Protein AF-A0A0N4VNK3-F1 (afdb_monomer_lite)

Secondary structure (DSSP, 8-state):
-PEEPTTS-EEPPPEE-SSEEEEEEE--HHHHHHS-TTSPPPHHHHHHTT----TTEEEEE---SS-SS-------STTSHHHHTTGGGTTTTTEEEEEEE-----

Structure (mmCIF, N/CA/C/O backbone):
data_AF-A0A0N4VNK3-F1
#
_entry.id   AF-A0A0N4VNK3-F1
#
loop_
_atom_site.group_PDB
_atom_site.id
_atom_site.type_symbol
_atom_site.label_atom_id
_atom_site.label_alt_id
_atom_site.label_comp_id
_atom_site.label_asym_id
_atom_site.label_entity_id
_atom_site.label_seq_id
_atom_site.pdbx_PDB_ins_code
_atom_site.Cartn_x
_atom_site.Cartn_y
_atom_site.Cartn_z
_atom_site.occupancy
_atom_site.B_iso_or_equiv
_atom_site.auth_seq_id
_atom_site.auth_comp_id
_atom_site.auth_asym_id
_atom_site.auth_atom_id
_atom_site.pdbx_PDB_model_num
ATOM 1 N N . MET A 1 1 ? 14.717 8.026 -1.150 1.00 56.50 1 MET A N 1
ATOM 2 C CA . MET A 1 1 ? 13.743 8.903 -0.475 1.00 56.50 1 MET A CA 1
ATOM 3 C C . MET A 1 1 ? 12.354 8.307 -0.665 1.00 56.50 1 MET A C 1
ATOM 5 O O . MET A 1 1 ? 11.967 8.087 -1.808 1.00 56.50 1 MET A O 1
ATOM 9 N N . SER A 1 2 ? 11.618 8.033 0.415 1.00 70.75 2 SER A N 1
ATOM 10 C CA . SER A 1 2 ? 10.209 7.616 0.330 1.00 70.75 2 SER A CA 1
ATOM 11 C C . SER A 1 2 ? 9.363 8.711 -0.323 1.00 70.75 2 SER A C 1
ATOM 13 O O . SER A 1 2 ? 9.571 9.894 -0.051 1.00 70.75 2 SER A O 1
ATOM 15 N N . ALA A 1 3 ? 8.414 8.330 -1.177 1.00 78.81 3 ALA A N 1
ATOM 16 C CA . ALA A 1 3 ? 7.518 9.282 -1.827 1.00 78.81 3 ALA A CA 1
ATOM 17 C C . ALA A 1 3 ? 6.286 9.522 -0.946 1.00 78.81 3 ALA A C 1
ATOM 19 O O . ALA A 1 3 ? 5.689 8.569 -0.448 1.00 78.81 3 ALA A O 1
ATOM 20 N N . VAL A 1 4 ? 5.899 10.783 -0.761 1.00 82.38 4 VAL A N 1
ATOM 21 C CA . VAL A 1 4 ? 4.664 11.151 -0.055 1.00 82.38 4 VAL A CA 1
ATOM 22 C C . VAL A 1 4 ? 3.593 11.446 -1.099 1.00 82.38 4 VAL A C 1
ATOM 24 O O . VAL A 1 4 ? 3.793 12.301 -1.961 1.00 82.38 4 VAL A O 1
ATOM 27 N N . GLY A 1 5 ? 2.482 10.713 -1.052 1.00 79.50 5 GLY A N 1
ATOM 28 C CA . GLY A 1 5 ? 1.331 10.947 -1.921 1.00 79.50 5 GLY A CA 1
ATOM 29 C C . GLY A 1 5 ? 0.457 12.106 -1.434 1.00 79.50 5 GLY A C 1
ATOM 30 O O . GLY A 1 5 ? 0.515 12.512 -0.272 1.00 79.50 5 GLY A O 1
ATOM 31 N N . THR A 1 6 ? -0.395 12.633 -2.315 1.00 83.56 6 THR A N 1
ATOM 32 C CA . THR A 1 6 ? -1.346 13.728 -2.009 1.00 83.56 6 THR A CA 1
ATOM 33 C C . THR A 1 6 ? -2.434 13.323 -1.003 1.00 83.56 6 THR A C 1
ATOM 35 O O . THR A 1 6 ? -3.039 14.164 -0.350 1.00 83.56 6 THR A O 1
ATOM 38 N N . ASN A 1 7 ? -2.630 12.018 -0.853 1.00 84.00 7 ASN A N 1
ATOM 39 C CA . ASN A 1 7 ? -3.504 11.285 0.065 1.00 84.00 7 ASN A CA 1
ATOM 40 C C . ASN A 1 7 ? -2.921 11.142 1.489 1.00 84.00 7 ASN A C 1
ATOM 42 O O . ASN A 1 7 ? -3.526 10.493 2.339 1.00 84.00 7 ASN A O 1
ATOM 46 N N . GLY A 1 8 ? -1.745 11.721 1.767 1.00 86.50 8 GLY A N 1
ATOM 47 C CA . GLY A 1 8 ? -1.074 11.602 3.067 1.00 86.50 8 GLY A CA 1
ATOM 48 C C . GLY A 1 8 ? -0.453 10.224 3.315 1.00 86.50 8 GLY A C 1
ATOM 49 O O . GLY A 1 8 ? -0.016 9.934 4.428 1.00 86.50 8 GLY A O 1
ATOM 50 N N . PHE A 1 9 ? -0.410 9.372 2.288 1.00 90.25 9 PHE A N 1
ATOM 51 C CA . PHE A 1 9 ? 0.232 8.063 2.342 1.00 90.25 9 PHE A CA 1
ATOM 52 C C . PHE A 1 9 ? 1.718 8.171 2.016 1.00 90.25 9 PHE A C 1
ATOM 54 O O . PHE A 1 9 ? 2.138 9.026 1.232 1.00 90.25 9 PHE A O 1
ATOM 61 N N . ILE A 1 10 ? 2.518 7.274 2.590 1.00 89.19 10 ILE A N 1
ATOM 62 C CA . ILE A 1 10 ? 3.965 7.225 2.358 1.00 89.19 10 ILE A CA 1
ATOM 63 C C . ILE A 1 10 ? 4.311 5.917 1.656 1.00 89.19 10 ILE A C 1
ATOM 65 O O . ILE A 1 10 ? 4.037 4.833 2.164 1.00 89.19 10 ILE A O 1
ATOM 69 N N . TYR A 1 11 ? 4.950 6.017 0.499 1.00 87.88 11 TYR A N 1
ATOM 70 C CA . TYR A 1 11 ? 5.364 4.884 -0.317 1.00 87.88 11 TYR A CA 1
ATOM 71 C C . TYR A 1 11 ? 6.847 4.614 -0.090 1.00 87.88 11 TYR A C 1
ATOM 73 O O . TYR A 1 11 ? 7.686 5.500 -0.289 1.00 87.88 11 TYR A O 1
ATOM 81 N N . SER A 1 12 ? 7.177 3.387 0.308 1.00 86.31 12 SER A N 1
ATOM 82 C CA . SER A 1 12 ? 8.569 2.971 0.441 1.00 86.31 12 SER A CA 1
ATOM 83 C C . SER A 1 12 ? 9.276 2.924 -0.911 1.00 86.31 12 SER A C 1
ATOM 85 O O . SER A 1 12 ? 8.658 2.829 -1.980 1.00 86.31 12 SER A O 1
ATOM 87 N N . GLU A 1 13 ? 10.603 2.907 -0.858 1.00 85.94 13 GLU A N 1
ATOM 88 C CA . GLU A 1 13 ? 11.399 2.467 -2.000 1.00 85.94 13 GLU A CA 1
ATOM 89 C C . GLU A 1 13 ? 11.007 1.039 -2.398 1.00 85.94 13 GLU A C 1
ATOM 91 O O . GLU A 1 13 ? 10.524 0.255 -1.569 1.00 85.94 13 GLU A O 1
ATOM 96 N N . LYS A 1 14 ? 11.153 0.736 -3.691 1.00 82.81 14 LYS A N 1
ATOM 97 C CA . LYS A 1 14 ? 10.944 -0.620 -4.191 1.00 82.81 14 LYS A CA 1
ATOM 98 C C . LYS A 1 14 ? 12.172 -1.465 -3.880 1.00 82.81 14 LYS A C 1
ATOM 100 O O . LYS A 1 14 ? 13.291 -0.969 -3.971 1.00 82.81 14 LYS A O 1
ATOM 105 N N . TYR A 1 15 ? 11.957 -2.735 -3.591 1.00 82.81 15 TYR A N 1
ATOM 106 C CA . TYR A 1 15 ? 13.010 -3.738 -3.464 1.00 82.81 15 TYR A CA 1
ATOM 107 C C . TYR A 1 15 ? 12.589 -4.989 -4.228 1.00 82.81 15 TYR A C 1
ATOM 109 O O . TYR A 1 15 ? 11.399 -5.268 -4.313 1.00 82.81 15 TYR A O 1
ATOM 117 N N . CYS A 1 16 ? 13.527 -5.718 -4.820 1.00 79.50 16 CYS A N 1
ATOM 118 C CA . CYS A 1 16 ? 13.229 -6.896 -5.632 1.00 79.50 16 CYS A CA 1
ATOM 119 C C . CYS A 1 16 ? 13.953 -8.140 -5.116 1.00 79.50 16 CYS A C 1
ATOM 121 O O . CYS A 1 16 ? 15.017 -8.046 -4.500 1.00 79.50 16 CYS A O 1
ATOM 123 N N . ASP A 1 17 ? 13.351 -9.297 -5.370 1.00 80.31 17 ASP A N 1
ATOM 124 C CA . ASP A 1 17 ? 14.040 -10.584 -5.401 1.00 80.31 17 ASP A CA 1
ATOM 125 C C . ASP A 1 17 ? 14.081 -11.116 -6.847 1.00 80.31 17 ASP A C 1
ATOM 127 O O . ASP A 1 17 ? 13.841 -10.368 -7.796 1.00 80.31 17 ASP A O 1
ATOM 131 N N . ASP A 1 18 ? 14.397 -12.401 -7.022 1.00 78.88 18 ASP A N 1
ATOM 132 C CA . ASP A 1 18 ? 14.499 -13.038 -8.341 1.00 78.88 18 ASP A CA 1
ATOM 133 C C . ASP A 1 18 ? 13.153 -13.140 -9.096 1.00 78.88 18 ASP A C 1
ATOM 135 O O . ASP A 1 18 ? 13.143 -13.464 -10.281 1.00 78.88 18 ASP A O 1
ATOM 139 N N . GLN A 1 19 ? 12.012 -12.940 -8.427 1.00 79.81 19 GLN A N 1
ATOM 140 C CA . GLN A 1 19 ? 10.670 -13.199 -8.969 1.00 79.81 19 GLN A CA 1
ATOM 141 C C . GLN A 1 19 ? 9.715 -11.999 -8.866 1.00 79.81 19 GLN A C 1
ATOM 143 O O . GLN A 1 19 ? 8.827 -11.839 -9.708 1.00 79.81 19 GLN A O 1
ATOM 148 N N . TYR A 1 20 ? 9.863 -11.155 -7.848 1.00 82.69 20 TYR A N 1
ATOM 149 C CA . TYR A 1 20 ? 8.923 -10.087 -7.528 1.00 82.69 20 TYR A CA 1
ATOM 150 C C . TYR A 1 20 ? 9.634 -8.781 -7.172 1.00 82.69 20 TYR A C 1
ATOM 152 O O . TYR A 1 20 ? 10.689 -8.755 -6.538 1.00 82.69 20 TYR A O 1
ATOM 160 N N . GLU A 1 21 ? 8.987 -7.670 -7.513 1.00 84.88 21 GLU A N 1
ATOM 161 C CA . GLU A 1 21 ? 9.218 -6.375 -6.879 1.00 84.88 21 GLU A CA 1
ATOM 162 C C . GLU A 1 21 ? 8.275 -6.216 -5.685 1.00 84.88 21 GLU A C 1
ATOM 164 O O . GLU A 1 21 ? 7.124 -6.635 -5.724 1.00 84.88 21 GLU A O 1
ATOM 169 N N . TYR A 1 22 ? 8.725 -5.544 -4.637 1.00 84.50 22 TYR A N 1
ATOM 170 C CA . TYR A 1 22 ? 7.984 -5.306 -3.410 1.00 84.50 22 TYR A CA 1
ATOM 171 C C . TYR A 1 22 ? 8.038 -3.832 -3.030 1.00 84.50 22 TYR A C 1
ATOM 173 O O . TYR A 1 22 ? 9.003 -3.117 -3.309 1.00 84.50 22 TYR A O 1
ATOM 181 N N . ARG A 1 23 ? 6.986 -3.382 -2.353 1.00 86.31 23 ARG A N 1
ATOM 182 C CA . ARG A 1 23 ? 6.867 -2.055 -1.754 1.00 86.31 23 ARG A CA 1
ATOM 183 C C . ARG A 1 23 ? 5.878 -2.135 -0.604 1.00 86.31 23 ARG A C 1
ATOM 185 O O . ARG A 1 23 ? 4.928 -2.915 -0.639 1.00 86.31 23 ARG A O 1
ATOM 192 N N . HIS A 1 24 ? 6.059 -1.288 0.397 1.00 84.81 24 HIS A N 1
ATOM 193 C CA . HIS A 1 24 ? 5.048 -1.082 1.419 1.00 84.81 24 HIS A CA 1
ATOM 194 C C . HIS A 1 24 ? 4.524 0.360 1.398 1.00 84.81 24 HIS A C 1
ATOM 196 O O . HIS A 1 24 ? 5.260 1.308 1.115 1.00 84.81 24 HIS A O 1
ATOM 202 N N . VAL A 1 25 ? 3.233 0.519 1.684 1.00 87.94 25 VA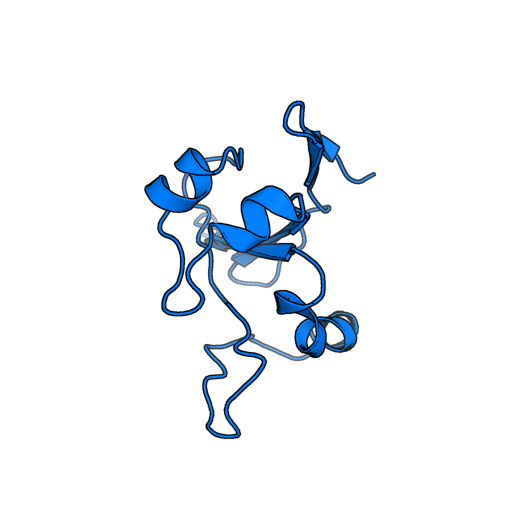L A N 1
ATOM 203 C CA . VAL A 1 25 ? 2.527 1.805 1.729 1.00 87.94 25 VAL A CA 1
ATOM 204 C C . VAL A 1 25 ? 2.072 2.054 3.157 1.00 87.94 25 VAL A C 1
ATOM 206 O O . VAL A 1 25 ? 1.345 1.244 3.723 1.00 87.94 25 VAL A O 1
ATOM 209 N N . HIS A 1 26 ? 2.502 3.158 3.757 1.00 87.81 26 HIS A N 1
ATOM 210 C CA . HIS A 1 26 ? 2.023 3.586 5.067 1.00 87.81 26 HIS A CA 1
ATOM 211 C C . HIS A 1 26 ? 0.738 4.362 4.828 1.00 87.81 26 HIS A C 1
ATOM 213 O O . HIS A 1 26 ? 0.755 5.424 4.205 1.00 87.81 26 HIS A O 1
ATOM 219 N N . ILE A 1 27 ? -0.367 3.799 5.293 1.00 87.62 27 ILE A N 1
ATOM 220 C CA . ILE A 1 27 ? -1.689 4.409 5.238 1.00 87.62 27 ILE A CA 1
ATOM 221 C C . ILE A 1 27 ? -1.965 5.182 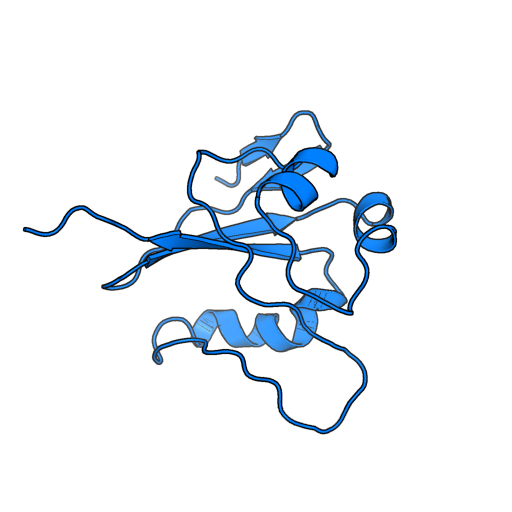6.526 1.00 87.62 27 ILE A C 1
ATOM 223 O O . ILE A 1 27 ? -1.330 4.975 7.564 1.00 87.62 27 ILE A O 1
ATOM 227 N N . THR A 1 28 ? -2.937 6.085 6.479 1.00 88.06 28 THR A N 1
ATOM 228 C CA . THR A 1 28 ? -3.366 6.803 7.679 1.00 88.06 28 THR A CA 1
ATOM 229 C C . THR A 1 28 ? -4.108 5.861 8.643 1.00 88.06 28 THR A C 1
ATOM 231 O O . THR A 1 28 ? -4.718 4.875 8.212 1.00 88.06 28 THR A O 1
ATOM 234 N N . PRO A 1 29 ? -4.118 6.156 9.959 1.00 84.06 29 PRO A N 1
ATOM 235 C CA . PRO A 1 29 ? -4.869 5.364 10.938 1.00 84.06 29 PRO A CA 1
ATOM 236 C C . PRO A 1 29 ? -6.373 5.288 10.643 1.00 84.06 29 PRO A C 1
ATOM 238 O O . PRO A 1 29 ? -7.038 4.334 11.038 1.00 84.06 29 PRO A O 1
ATOM 241 N N . GLU A 1 30 ? -6.922 6.305 9.981 1.00 86.62 30 GLU A N 1
ATOM 242 C CA . GLU A 1 30 ? -8.331 6.375 9.592 1.00 86.62 30 GLU A CA 1
ATOM 243 C C . GLU A 1 30 ? -8.656 5.337 8.520 1.00 86.62 30 GLU A C 1
ATOM 245 O O . GLU A 1 30 ? -9.590 4.556 8.682 1.00 86.62 30 GLU A O 1
ATOM 250 N N . VAL A 1 31 ? -7.822 5.258 7.481 1.00 85.75 31 VAL A N 1
ATOM 251 C CA . VAL A 1 31 ? -7.969 4.281 6.396 1.00 85.75 31 VAL A CA 1
ATOM 252 C C . VAL A 1 31 ? -7.696 2.868 6.901 1.00 85.75 31 VAL A C 1
ATOM 254 O O . VAL A 1 31 ? -8.419 1.940 6.548 1.00 85.75 31 VAL A O 1
ATOM 257 N N . ALA A 1 32 ? -6.731 2.694 7.807 1.00 83.50 32 ALA A N 1
ATOM 258 C CA . ALA A 1 32 ? -6.432 1.393 8.405 1.00 83.50 32 ALA A CA 1
ATOM 259 C C . ALA A 1 32 ? -7.627 0.773 9.156 1.00 83.50 32 ALA A C 1
ATOM 261 O O . ALA A 1 32 ? -7.745 -0.450 9.205 1.00 83.50 32 ALA A O 1
ATOM 262 N N . LYS A 1 33 ? -8.534 1.590 9.711 1.00 82.25 33 LYS A N 1
ATOM 263 C CA . LYS A 1 33 ? -9.769 1.112 10.364 1.00 82.25 33 LYS A CA 1
ATOM 264 C C . LYS A 1 33 ? -10.819 0.603 9.375 1.00 82.25 33 LYS A C 1
ATOM 266 O O . LYS A 1 33 ? -11.671 -0.183 9.776 1.00 82.25 33 LYS A O 1
ATOM 271 N N . LEU A 1 34 ? -10.773 1.051 8.119 1.00 82.81 34 LEU A N 1
ATOM 272 C CA . LEU A 1 34 ? -11.712 0.635 7.070 1.00 82.81 34 LEU A CA 1
ATOM 273 C C . LEU A 1 34 ? -11.364 -0.741 6.491 1.00 82.81 34 LEU A C 1
ATOM 275 O O . LEU A 1 34 ? -12.217 -1.401 5.907 1.00 82.81 34 LEU A O 1
ATOM 279 N N . ILE A 1 35 ? -10.116 -1.180 6.654 1.00 81.06 35 ILE A N 1
ATOM 280 C CA . ILE A 1 35 ? -9.632 -2.447 6.112 1.00 81.06 35 ILE A CA 1
ATOM 281 C C . ILE A 1 35 ? -10.093 -3.590 7.016 1.00 81.06 35 ILE A C 1
ATOM 283 O O . ILE A 1 35 ? -9.626 -3.745 8.149 1.00 81.06 35 ILE A O 1
ATOM 287 N N . SER A 1 36 ? -10.993 -4.430 6.508 1.00 68.69 36 SER A N 1
ATOM 288 C CA . SER A 1 36 ? -11.387 -5.663 7.186 1.00 68.69 36 SER A CA 1
ATOM 289 C C . SER A 1 36 ? -10.212 -6.641 7.230 1.00 68.69 36 SER A C 1
ATOM 291 O O . SER A 1 36 ? -9.698 -7.054 6.197 1.00 68.69 36 SER A O 1
ATOM 293 N N . ARG A 1 37 ? -9.815 -7.087 8.427 1.00 68.19 37 ARG A N 1
ATOM 294 C CA . ARG A 1 37 ? -8.697 -8.036 8.642 1.00 68.19 37 ARG A CA 1
ATOM 295 C C . ARG A 1 37 ? -9.018 -9.490 8.251 1.00 68.19 37 ARG A C 1
ATOM 297 O O . ARG A 1 37 ? -8.434 -10.415 8.807 1.00 68.19 37 ARG A O 1
ATOM 304 N N . GLN A 1 38 ? -10.004 -9.697 7.382 1.00 67.00 38 GLN A N 1
ATOM 305 C CA . GLN A 1 38 ? -10.543 -11.018 7.049 1.00 67.00 38 GLN A CA 1
ATOM 306 C C . GLN A 1 38 ? -10.052 -11.540 5.694 1.00 67.00 38 GLN A C 1
ATOM 308 O O . GLN A 1 38 ? -10.167 -12.737 5.443 1.00 67.00 38 GLN A O 1
ATOM 313 N N . HIS A 1 39 ? -9.487 -10.679 4.841 1.00 76.31 39 HIS A N 1
ATOM 314 C CA . HIS A 1 39 ? -8.997 -11.062 3.517 1.00 76.31 39 HIS A CA 1
ATOM 315 C C . HIS A 1 39 ? -7.932 -10.097 2.980 1.00 76.31 39 HIS A C 1
ATOM 317 O O . HIS A 1 39 ? -7.731 -8.999 3.501 1.00 76.31 39 HIS A O 1
ATOM 323 N N . LEU A 1 40 ? -7.236 -10.525 1.923 1.00 82.50 40 LEU A N 1
ATOM 324 C CA . LEU A 1 40 ? -6.333 -9.674 1.150 1.00 82.50 40 LEU A CA 1
ATOM 325 C C . LEU A 1 40 ? -7.135 -8.758 0.225 1.00 82.50 40 LEU A C 1
ATOM 327 O O . LEU A 1 40 ? -8.018 -9.226 -0.487 1.00 82.50 40 LEU A O 1
ATOM 331 N N . LEU A 1 41 ? -6.779 -7.475 0.196 1.00 85.38 41 LEU A N 1
ATOM 332 C CA . LEU A 1 41 ? -7.388 -6.505 -0.707 1.00 85.38 41 LEU A CA 1
ATOM 333 C C . LEU A 1 41 ? -6.994 -6.767 -2.167 1.00 85.38 41 LEU A C 1
ATOM 335 O O . LEU A 1 41 ? -5.814 -6.800 -2.517 1.00 85.38 41 LEU A O 1
ATOM 339 N N . SER A 1 42 ? -7.992 -6.880 -3.029 1.00 88.19 42 SER A N 1
ATOM 340 C CA . SER A 1 42 ? -7.837 -6.854 -4.483 1.00 88.19 42 SER A CA 1
ATOM 341 C C . SER A 1 42 ? -7.371 -5.482 -4.993 1.00 88.19 42 SER A C 1
ATOM 343 O O . SER A 1 42 ? -7.441 -4.477 -4.280 1.00 88.19 42 SER A O 1
ATOM 345 N N . GLU A 1 43 ? -6.921 -5.425 -6.255 1.00 88.56 43 GLU A N 1
ATOM 346 C CA . GLU A 1 43 ? -6.494 -4.169 -6.895 1.00 88.56 43 GLU A CA 1
ATOM 347 C C . GLU A 1 43 ? -7.563 -3.078 -6.841 1.00 88.56 43 GLU A C 1
ATOM 349 O O . GLU A 1 43 ? -7.257 -1.920 -6.558 1.00 88.56 43 GLU A O 1
ATOM 354 N N . SER A 1 44 ? -8.827 -3.435 -7.053 1.00 89.31 44 SER A N 1
ATOM 355 C CA . SER A 1 44 ? -9.919 -2.480 -6.919 1.00 89.31 44 SER A CA 1
ATOM 356 C C . SER A 1 44 ? -10.054 -1.997 -5.476 1.00 89.31 44 SER A C 1
ATOM 358 O O . SER A 1 44 ? -10.144 -0.794 -5.257 1.00 89.31 44 SER A O 1
ATOM 360 N N . GLU A 1 45 ? -10.045 -2.884 -4.483 1.00 89.12 45 GLU A N 1
ATOM 361 C CA . GLU A 1 45 ? -10.250 -2.513 -3.078 1.00 89.12 45 GLU A CA 1
ATOM 362 C C . GLU A 1 45 ? -9.176 -1.553 -2.558 1.00 89.12 45 GLU A C 1
ATOM 364 O O . GLU A 1 45 ? -9.524 -0.513 -1.999 1.00 89.12 45 GLU A O 1
ATOM 369 N N . TRP A 1 46 ? -7.883 -1.824 -2.781 1.00 89.44 46 TRP A N 1
ATOM 370 C CA . TRP A 1 46 ? -6.845 -0.903 -2.303 1.00 89.44 46 TRP A CA 1
ATOM 371 C C . TRP A 1 46 ? -6.829 0.424 -3.073 1.00 89.44 46 TRP A C 1
ATOM 373 O O . TRP A 1 46 ? -6.541 1.463 -2.475 1.00 89.44 46 TRP A O 1
ATOM 383 N N . ARG A 1 47 ? -7.223 0.440 -4.356 1.00 90.81 47 ARG A N 1
ATOM 384 C CA . ARG A 1 47 ? -7.420 1.692 -5.110 1.00 90.81 47 ARG A CA 1
ATOM 385 C C . ARG A 1 47 ? -8.571 2.527 -4.546 1.00 90.81 47 ARG A C 1
ATOM 387 O O . ARG A 1 47 ? -8.431 3.741 -4.450 1.00 90.81 47 ARG A O 1
ATOM 394 N N . HIS A 1 48 ? -9.676 1.904 -4.126 1.00 90.62 48 HIS A N 1
ATOM 395 C CA . HIS A 1 48 ? -10.803 2.618 -3.503 1.00 90.62 48 HIS A CA 1
ATOM 396 C C . HIS A 1 48 ? -10.437 3.251 -2.153 1.00 90.62 48 HIS A C 1
ATOM 398 O O . HIS A 1 48 ? -11.026 4.260 -1.778 1.00 90.62 48 HIS A O 1
ATOM 404 N N . LEU A 1 49 ? -9.440 2.709 -1.446 1.00 88.81 49 LEU A N 1
ATOM 405 C CA . LEU A 1 49 ? -8.881 3.316 -0.230 1.00 88.81 49 LEU A CA 1
ATOM 406 C C . LEU A 1 49 ? -7.961 4.513 -0.519 1.00 88.81 49 LEU A C 1
ATOM 408 O O . LEU A 1 49 ? -7.456 5.138 0.411 1.00 88.81 49 LEU A O 1
ATOM 412 N N . GLY A 1 50 ? -7.726 4.822 -1.796 1.00 89.50 50 GLY A N 1
ATOM 413 C CA . GLY A 1 50 ? -6.870 5.913 -2.238 1.00 89.50 50 GLY A CA 1
ATOM 414 C C . GLY A 1 50 ? -5.403 5.528 -2.389 1.00 89.50 50 GLY A C 1
ATOM 415 O O . GLY A 1 50 ? -4.584 6.420 -2.562 1.00 89.50 50 GLY A O 1
ATOM 416 N N . VAL A 1 51 ? -5.036 4.243 -2.318 1.00 90.19 51 VAL A N 1
ATOM 417 C CA . VAL A 1 51 ? -3.657 3.820 -2.604 1.00 90.19 51 VAL A CA 1
ATOM 418 C C . VAL A 1 51 ? -3.413 3.903 -4.108 1.00 90.19 51 VAL A C 1
ATOM 420 O O . VAL A 1 51 ? -4.168 3.354 -4.911 1.00 90.19 51 VAL A O 1
ATOM 423 N N . GLU A 1 52 ? -2.326 4.562 -4.495 1.00 91.12 52 GLU A N 1
ATOM 424 C CA . GLU A 1 52 ? -1.976 4.804 -5.890 1.00 91.12 52 GLU A CA 1
ATOM 425 C C . GLU A 1 52 ? -0.693 4.061 -6.250 1.00 91.12 52 GLU A C 1
ATOM 427 O O . GLU A 1 52 ? 0.403 4.384 -5.795 1.00 91.12 52 GLU A O 1
ATOM 432 N N . GLN A 1 53 ? -0.830 3.039 -7.090 1.00 87.62 53 GLN A N 1
ATOM 433 C CA . GLN A 1 53 ? 0.289 2.289 -7.653 1.00 87.62 53 GLN A CA 1
ATOM 434 C C . GLN A 1 53 ? 0.030 1.993 -9.133 1.00 87.62 53 GLN A C 1
ATOM 436 O O . GLN A 1 53 ? -1.101 2.119 -9.631 1.00 87.62 53 GLN A O 1
ATOM 441 N N . SER A 1 54 ? 1.084 1.591 -9.849 1.00 89.62 54 SER A N 1
ATOM 442 C CA . SER A 1 54 ? 0.941 1.076 -11.213 1.00 89.62 54 SER A CA 1
ATOM 443 C C . SER A 1 54 ? 0.037 -0.167 -11.229 1.00 89.62 54 SER A C 1
ATOM 445 O O . SER A 1 54 ? -0.319 -0.713 -10.185 1.00 89.62 54 SER A O 1
ATOM 447 N N . ARG A 1 55 ? -0.402 -0.598 -12.412 1.00 88.38 55 ARG A N 1
ATOM 448 C CA . ARG A 1 55 ? -1.195 -1.833 -12.540 1.00 88.38 55 ARG A CA 1
ATOM 449 C C . ARG A 1 55 ? -0.356 -3.057 -12.163 1.00 88.38 55 ARG A C 1
ATOM 451 O O . ARG A 1 55 ? 0.862 -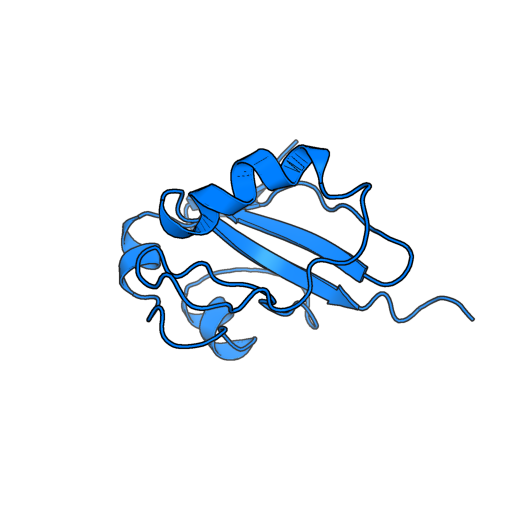2.998 -12.307 1.00 88.38 55 ARG A O 1
ATOM 458 N N . GLY A 1 56 ? -1.005 -4.130 -11.705 1.00 87.44 56 GLY A N 1
ATOM 459 C CA . GLY A 1 56 ? -0.367 -5.424 -11.414 1.00 87.44 56 GLY A CA 1
ATOM 460 C C . GLY A 1 56 ? 0.250 -5.562 -10.018 1.00 87.44 56 GLY A C 1
ATOM 461 O O . GLY A 1 56 ? 0.883 -6.576 -9.738 1.00 87.44 56 GLY A O 1
ATOM 462 N N . TRP A 1 57 ? 0.098 -4.558 -9.146 1.00 89.88 57 TRP A N 1
ATOM 463 C CA . TRP A 1 57 ? 0.487 -4.684 -7.740 1.00 89.88 57 TRP A CA 1
ATOM 464 C C . TRP A 1 57 ? -0.575 -5.458 -6.956 1.00 89.88 57 TRP A C 1
ATOM 466 O O . TRP A 1 57 ? -1.752 -5.094 -6.933 1.00 89.88 57 TRP A O 1
ATOM 476 N N . GLU A 1 58 ? -0.139 -6.489 -6.247 1.00 87.88 58 GLU A N 1
ATOM 477 C CA . GLU A 1 58 ? -0.963 -7.360 -5.421 1.00 87.88 58 GLU A CA 1
ATOM 478 C C . GLU A 1 58 ? -0.678 -7.117 -3.942 1.00 87.88 58 GLU A C 1
ATOM 480 O O . GLU A 1 58 ? 0.479 -7.119 -3.515 1.00 87.88 58 GLU A O 1
ATOM 485 N N . HIS A 1 59 ? -1.726 -6.957 -3.135 1.00 86.06 59 HIS A N 1
ATOM 486 C CA . HIS A 1 59 ? -1.590 -7.016 -1.685 1.00 86.06 59 HIS A CA 1
ATOM 487 C C . HIS A 1 59 ? -1.434 -8.482 -1.267 1.00 86.06 59 HIS A C 1
ATOM 489 O O . HIS A 1 59 ? -2.371 -9.264 -1.410 1.00 86.06 59 HIS A O 1
ATOM 495 N N . TYR A 1 60 ? -0.246 -8.868 -0.797 1.00 77.81 60 TYR A N 1
ATOM 496 C CA . TYR A 1 60 ? 0.119 -10.288 -0.683 1.00 77.81 60 TYR A CA 1
ATOM 497 C C . TYR A 1 60 ? 0.145 -10.827 0.748 1.00 77.81 60 TYR A C 1
ATOM 499 O O . TYR A 1 60 ? 0.172 -12.041 0.934 1.00 77.81 60 TYR A O 1
ATOM 507 N N . MET A 1 61 ? 0.120 -9.957 1.760 1.00 73.50 61 MET A N 1
ATOM 508 C CA . MET A 1 61 ? 0.090 -10.385 3.156 1.00 73.50 61 MET A CA 1
ATOM 509 C C . MET A 1 61 ? -0.694 -9.422 4.045 1.00 73.50 61 MET A C 1
ATOM 511 O O . MET A 1 61 ? -0.620 -8.209 3.882 1.00 73.50 61 MET A O 1
ATOM 515 N N . TYR A 1 62 ? -1.399 -9.973 5.032 1.00 69.19 62 TYR A N 1
ATOM 516 C CA . TYR A 1 62 ? -1.954 -9.231 6.161 1.00 69.19 62 TYR A CA 1
ATOM 517 C C . TYR A 1 62 ? -1.599 -9.961 7.461 1.00 69.19 62 TYR A C 1
ATOM 519 O O . TYR A 1 62 ? -1.435 -11.178 7.471 1.00 69.19 62 TYR A O 1
ATOM 527 N N . HIS A 1 63 ? -1.475 -9.226 8.566 1.00 57.19 63 HIS A N 1
ATOM 528 C CA . HIS A 1 63 ? -1.180 -9.810 9.876 1.00 57.19 63 HIS A CA 1
ATOM 529 C C . HIS A 1 63 ? -2.435 -9.804 10.759 1.00 57.19 63 HIS A C 1
ATOM 531 O O . HIS A 1 63 ? -2.969 -8.739 11.063 1.00 57.19 63 HIS A O 1
ATOM 537 N N . SER A 1 64 ? -2.911 -10.967 11.211 1.00 51.50 64 SER A N 1
ATOM 538 C CA . SER A 1 64 ? -3.925 -11.015 12.273 1.00 51.50 64 SER A CA 1
ATOM 539 C C . SER A 1 64 ? -3.220 -10.948 13.632 1.00 51.50 64 SER A C 1
ATOM 541 O O . SER A 1 64 ? -2.514 -11.895 13.969 1.00 51.50 64 SER A O 1
ATOM 543 N N . PRO A 1 65 ? -3.395 -9.880 14.435 1.00 51.12 65 PRO A N 1
ATOM 544 C CA . PRO A 1 65 ? -2.769 -9.792 15.757 1.00 51.12 65 PRO A CA 1
ATOM 545 C C . PRO A 1 65 ? -3.314 -10.828 16.751 1.00 51.12 65 PRO A C 1
ATOM 547 O O . PRO A 1 65 ? -2.701 -11.066 17.786 1.00 51.12 65 PRO A O 1
ATOM 550 N N . GLU A 1 66 ? -4.449 -11.458 16.440 1.00 45.28 66 GLU A N 1
ATOM 551 C CA . GLU A 1 66 ? -5.060 -12.500 17.254 1.00 45.28 66 GLU A CA 1
ATOM 552 C C . GLU A 1 66 ? -5.305 -13.742 16.395 1.00 45.28 66 GLU A C 1
ATOM 554 O O . GLU A 1 66 ? -6.234 -13.773 15.586 1.00 45.28 66 GLU A O 1
ATOM 559 N N . LYS A 1 67 ? -4.422 -14.736 16.528 1.00 45.06 67 LYS A N 1
ATOM 560 C CA . LYS A 1 67 ? -4.687 -16.188 16.522 1.00 45.06 67 LYS A CA 1
ATOM 561 C C . LYS A 1 67 ? -3.344 -16.915 16.505 1.00 45.06 67 LYS A C 1
ATOM 563 O O . LYS A 1 67 ? -2.533 -16.709 15.613 1.00 45.06 67 LYS A O 1
ATOM 568 N N . HIS A 1 68 ? -3.137 -17.793 17.482 1.00 47.88 68 HIS A N 1
ATOM 569 C CA . HIS A 1 68 ? -1.985 -18.697 17.587 1.00 47.88 68 HIS A CA 1
ATOM 570 C C . HIS A 1 68 ? -1.886 -19.726 16.435 1.00 47.88 68 HIS A C 1
ATOM 572 O O . HIS A 1 68 ? -1.002 -20.577 16.454 1.00 47.88 68 HIS A O 1
ATOM 578 N N . ASP A 1 69 ? -2.738 -19.635 15.411 1.00 40.91 69 ASP A N 1
ATOM 579 C CA . ASP A 1 69 ? -2.830 -20.607 14.330 1.00 40.91 69 ASP A CA 1
ATOM 580 C C . ASP A 1 69 ? -2.425 -19.985 12.989 1.00 40.91 69 ASP A C 1
ATOM 582 O O . ASP A 1 69 ? -3.184 -19.262 12.346 1.00 40.91 69 ASP A O 1
ATOM 586 N N . ARG A 1 70 ? -1.180 -20.292 12.607 1.00 47.59 70 ARG A N 1
ATOM 587 C CA . ARG A 1 70 ? -0.631 -20.412 11.245 1.00 47.59 70 ARG A CA 1
ATOM 588 C C . ARG A 1 70 ? -1.477 -19.827 10.109 1.00 47.59 70 ARG A C 1
ATOM 590 O O . ARG A 1 70 ? -2.278 -20.543 9.512 1.00 47.59 70 ARG A O 1
ATOM 597 N N . GLN A 1 71 ? -1.140 -18.616 9.677 1.00 42.09 71 GLN A N 1
ATOM 598 C CA . GLN A 1 71 ? -1.262 -18.218 8.270 1.00 42.09 71 GLN A CA 1
ATOM 599 C C . GLN A 1 71 ? -0.038 -17.384 7.872 1.00 42.09 71 GLN A C 1
ATOM 601 O O . GLN A 1 71 ? -0.106 -16.173 7.699 1.00 42.09 71 GLN A O 1
ATOM 606 N N . GLU A 1 72 ? 1.111 -18.050 7.743 1.00 47.50 72 GLU A N 1
ATOM 607 C CA . GLU A 1 72 ? 2.244 -17.526 6.978 1.00 47.50 72 GLU A CA 1
ATOM 608 C C . GLU A 1 72 ? 1.961 -17.781 5.498 1.00 47.50 72 GLU A C 1
ATOM 610 O O . GLU A 1 72 ? 2.344 -18.807 4.934 1.00 47.50 72 GLU A O 1
ATOM 615 N N . VAL A 1 73 ? 1.234 -16.866 4.856 1.00 44.69 73 VAL A N 1
ATOM 616 C CA . VAL A 1 73 ? 1.102 -16.893 3.397 1.00 44.69 73 VAL A CA 1
ATOM 617 C C . VAL A 1 73 ? 2.406 -16.344 2.811 1.00 44.69 73 VAL A C 1
ATOM 619 O O . VAL A 1 73 ? 2.554 -15.153 2.575 1.00 44.69 73 VAL A O 1
ATOM 622 N N . ALA A 1 74 ? 3.375 -17.253 2.689 1.00 43.81 74 ALA A N 1
ATOM 623 C CA . ALA A 1 74 ? 4.586 -17.206 1.871 1.00 43.81 74 ALA A CA 1
ATOM 624 C C . ALA A 1 74 ? 5.337 -15.857 1.797 1.00 43.81 74 ALA A C 1
ATOM 626 O O . ALA A 1 74 ? 5.219 -15.122 0.819 1.00 43.81 74 ALA A O 1
ATOM 627 N N . ALA A 1 75 ? 6.230 -15.604 2.760 1.00 43.91 75 ALA A N 1
ATOM 628 C CA . ALA A 1 75 ? 7.389 -14.742 2.526 1.00 43.91 75 ALA A CA 1
ATOM 629 C C . ALA A 1 75 ? 8.572 -15.621 2.084 1.00 43.91 75 ALA A C 1
ATOM 631 O O . ALA A 1 75 ? 9.128 -16.393 2.868 1.00 43.91 75 ALA A O 1
ATOM 632 N N . ALA A 1 76 ? 8.922 -15.559 0.800 1.00 38.66 76 ALA A N 1
ATOM 633 C CA . ALA A 1 76 ? 10.038 -16.304 0.239 1.00 38.66 76 AL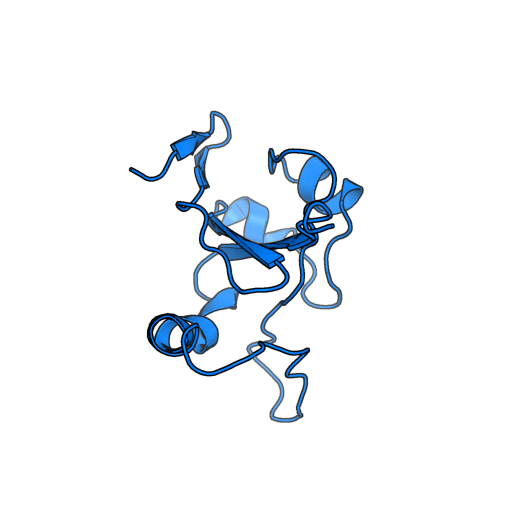A A CA 1
ATOM 634 C C . ALA A 1 76 ? 11.393 -15.720 0.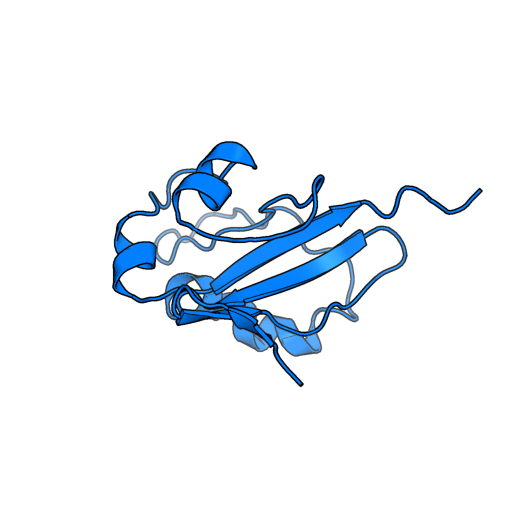697 1.00 38.66 76 ALA A C 1
ATOM 636 O O . ALA A 1 76 ? 11.658 -14.534 0.562 1.00 38.66 76 ALA A O 1
ATOM 637 N N . LYS A 1 77 ? 12.246 -16.618 1.207 1.00 42.91 77 LYS A N 1
ATOM 638 C CA . LYS A 1 77 ? 13.723 -16.596 1.272 1.00 42.91 77 LYS A CA 1
ATOM 639 C C . LYS A 1 77 ? 14.439 -15.420 1.981 1.00 42.91 77 LYS A C 1
ATOM 641 O O . LYS A 1 77 ? 14.600 -14.321 1.469 1.00 42.91 77 LYS A O 1
ATOM 646 N N . HIS A 1 78 ? 14.998 -15.782 3.142 1.00 40.53 78 HIS A N 1
ATOM 647 C CA . HIS A 1 78 ? 16.171 -15.326 3.924 1.00 40.53 78 HIS A CA 1
ATOM 648 C C . HIS A 1 78 ? 16.868 -13.953 3.733 1.00 40.53 78 HIS A C 1
ATOM 650 O O . HIS A 1 78 ? 17.414 -13.479 4.724 1.00 40.53 78 HIS A O 1
ATOM 656 N N . ASN A 1 79 ? 16.837 -13.267 2.588 1.00 39.12 79 ASN A N 1
ATOM 657 C CA . ASN A 1 79 ? 17.401 -11.907 2.461 1.00 39.12 79 ASN A CA 1
ATOM 658 C C . ASN A 1 79 ? 16.366 -10.799 2.718 1.00 39.12 79 ASN A C 1
ATOM 660 O O . ASN A 1 79 ? 16.731 -9.678 3.055 1.00 39.12 79 ASN A O 1
ATOM 664 N N . ILE A 1 80 ? 15.072 -11.130 2.667 1.00 47.06 80 ILE A N 1
ATOM 665 C CA . ILE A 1 80 ? 13.984 -10.243 3.112 1.00 47.06 80 ILE A CA 1
ATOM 666 C C . ILE A 1 80 ? 13.901 -10.218 4.657 1.00 47.06 80 ILE A C 1
ATOM 668 O O . ILE A 1 80 ? 13.435 -9.241 5.243 1.00 47.06 80 ILE A O 1
ATOM 672 N N . CYS A 1 81 ? 14.438 -11.245 5.339 1.00 41.44 81 CYS A N 1
ATOM 673 C CA . CYS A 1 81 ? 14.318 -11.456 6.790 1.00 41.44 81 CYS A CA 1
ATOM 674 C C . CYS A 1 81 ? 14.905 -10.348 7.676 1.00 41.44 81 CYS A C 1
ATOM 676 O O . CYS A 1 81 ? 14.418 -10.153 8.789 1.00 41.44 81 CYS A O 1
ATOM 678 N N . GLN A 1 82 ? 15.893 -9.579 7.211 1.00 40.75 82 GLN A N 1
ATOM 679 C CA . GLN A 1 82 ? 16.435 -8.484 8.026 1.00 40.75 82 GLN A CA 1
ATOM 680 C C . GLN A 1 82 ? 15.425 -7.333 8.208 1.00 40.75 82 GLN A C 1
ATOM 682 O O . GLN A 1 82 ? 15.494 -6.620 9.206 1.00 40.75 82 GLN A O 1
ATOM 687 N N . MET A 1 83 ? 14.419 -7.225 7.326 1.00 40.38 83 MET A N 1
ATOM 688 C CA . MET A 1 83 ? 13.249 -6.349 7.499 1.00 40.38 83 MET A CA 1
ATOM 689 C C . MET A 1 83 ? 12.023 -7.076 8.094 1.00 40.38 83 MET A C 1
ATOM 691 O O . MET A 1 83 ? 11.048 -6.428 8.469 1.00 40.38 83 MET A O 1
ATOM 695 N N . VAL A 1 84 ? 12.063 -8.407 8.260 1.00 44.38 84 VAL A N 1
ATOM 696 C CA . VAL A 1 84 ? 10.968 -9.221 8.845 1.00 44.38 84 VAL A CA 1
ATOM 697 C C . VAL A 1 84 ? 10.889 -9.089 10.372 1.00 44.38 84 VAL A C 1
ATOM 699 O O . VAL A 1 84 ? 9.849 -9.390 10.952 1.00 44.38 84 VAL A O 1
ATOM 702 N N . SER A 1 85 ? 11.894 -8.491 11.025 1.00 35.78 85 SER A N 1
ATOM 703 C CA . SER A 1 85 ? 11.743 -7.990 12.405 1.00 35.78 85 SER A CA 1
ATOM 704 C C . SER A 1 85 ? 10.582 -6.977 12.534 1.00 35.78 85 SER A C 1
ATOM 706 O O . SER A 1 85 ? 9.949 -6.886 13.582 1.00 35.78 85 SER A O 1
ATOM 708 N N . GLU A 1 86 ? 10.206 -6.283 11.447 1.00 39.34 86 GLU A N 1
ATOM 709 C CA . GLU A 1 86 ? 9.017 -5.414 11.411 1.00 39.34 86 GLU A CA 1
ATOM 710 C C . GLU A 1 86 ? 7.723 -6.116 10.954 1.00 39.34 86 GLU A C 1
ATOM 712 O O . GLU A 1 86 ? 6.634 -5.565 11.125 1.00 39.34 86 GLU A O 1
ATOM 717 N N . VAL A 1 87 ? 7.784 -7.330 10.394 1.00 40.88 87 VAL A N 1
ATOM 718 C CA . VAL A 1 87 ? 6.598 -8.044 9.868 1.00 40.88 87 VAL A CA 1
ATOM 719 C C . VAL A 1 87 ? 5.703 -8.572 10.997 1.00 40.88 87 VAL A C 1
ATOM 721 O O . VAL A 1 87 ? 4.490 -8.675 10.825 1.00 40.88 87 VAL A O 1
ATOM 724 N N . VAL A 1 88 ? 6.243 -8.743 12.208 1.00 39.69 88 VAL A N 1
ATOM 725 C CA . VAL A 1 88 ? 5.451 -8.981 13.432 1.00 39.69 88 VAL A CA 1
ATOM 726 C C . VAL A 1 88 ? 4.617 -7.741 13.834 1.00 39.69 88 VAL A C 1
ATOM 728 O O . VAL A 1 88 ? 3.690 -7.839 14.634 1.00 39.69 88 VAL A O 1
ATOM 731 N N . ALA A 1 89 ? 4.876 -6.563 13.250 1.00 38.59 89 ALA A N 1
ATOM 732 C CA . ALA A 1 89 ? 4.191 -5.303 13.562 1.00 38.59 89 ALA A CA 1
ATOM 733 C C . ALA A 1 89 ? 3.254 -4.790 12.446 1.00 38.59 89 ALA A C 1
ATOM 735 O O . ALA A 1 89 ? 2.694 -3.697 12.568 1.00 38.59 89 ALA A O 1
ATOM 736 N N . ALA A 1 90 ? 3.039 -5.563 11.377 1.00 45.09 90 ALA A N 1
ATOM 737 C CA . ALA A 1 90 ? 2.372 -5.121 10.146 1.00 45.09 90 ALA A CA 1
ATOM 738 C C . ALA A 1 90 ? 0.936 -4.581 10.330 1.00 45.09 90 ALA A C 1
ATOM 740 O O . ALA A 1 90 ? 0.512 -3.712 9.574 1.00 45.09 90 ALA A O 1
ATOM 741 N N . VAL A 1 91 ? 0.208 -4.996 11.374 1.00 44.88 91 VAL A N 1
ATOM 742 C CA . VAL A 1 91 ? -1.139 -4.463 11.687 1.00 44.88 91 VAL A CA 1
ATOM 743 C C . VAL A 1 91 ? -1.172 -3.554 12.929 1.00 44.88 91 VAL A C 1
ATOM 745 O O . VAL A 1 91 ? -2.210 -2.985 13.262 1.00 44.88 91 VAL A O 1
ATOM 748 N N . LYS A 1 92 ? -0.014 -3.297 13.557 1.00 50.03 92 LYS A N 1
ATOM 749 C CA . LYS A 1 92 ? 0.174 -2.188 14.515 1.00 50.03 92 LYS A CA 1
ATOM 750 C C . LYS A 1 92 ? 0.663 -0.887 13.857 1.00 50.03 92 LYS A C 1
ATOM 752 O O . LYS A 1 92 ? 0.594 0.151 14.503 1.00 50.03 92 LYS A O 1
ATOM 757 N N . LEU A 1 93 ? 1.136 -0.922 12.606 1.00 55.94 93 LEU A N 1
ATOM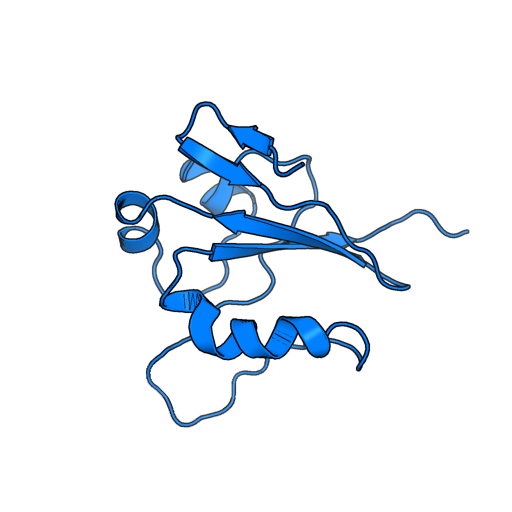 758 C CA . LEU A 1 93 ? 1.851 0.201 11.973 1.00 55.94 93 LEU A CA 1
ATOM 759 C C . LEU A 1 93 ? 1.166 0.826 10.746 1.00 55.94 93 LEU A C 1
ATOM 761 O O . LEU A 1 93 ? 1.800 1.625 10.066 1.00 55.94 93 LEU A O 1
ATOM 765 N N . ASN A 1 94 ? -0.099 0.504 10.454 1.00 70.88 94 ASN A N 1
ATOM 766 C CA . ASN A 1 94 ? -0.814 1.051 9.290 1.00 70.88 94 ASN A CA 1
ATOM 767 C C . ASN A 1 94 ? -0.022 0.871 7.973 1.00 70.88 94 ASN A C 1
ATOM 769 O O . ASN A 1 94 ? 0.141 1.822 7.214 1.00 70.88 94 ASN A O 1
ATOM 773 N N . LYS A 1 95 ? 0.520 -0.328 7.707 1.00 78.44 95 LYS A N 1
ATOM 774 C CA . LYS A 1 95 ? 1.284 -0.621 6.481 1.00 78.44 95 LYS A CA 1
ATOM 775 C C . LYS A 1 95 ? 0.530 -1.621 5.594 1.00 78.44 95 LYS A C 1
ATOM 777 O O . LYS A 1 95 ? 0.120 -2.673 6.073 1.00 78.44 95 LYS A O 1
ATOM 782 N N . LEU A 1 96 ? 0.393 -1.312 4.306 1.00 80.12 96 LEU A N 1
ATOM 783 C CA . LEU A 1 96 ? -0.045 -2.230 3.250 1.00 80.12 96 LEU A CA 1
ATOM 784 C C . LEU A 1 96 ? 1.174 -2.770 2.507 1.00 80.12 96 LEU A C 1
ATOM 786 O O . LEU A 1 96 ? 1.998 -1.988 2.037 1.00 80.12 96 LEU A O 1
ATOM 790 N N . PHE A 1 97 ? 1.288 -4.092 2.385 1.00 81.75 97 PHE A N 1
ATOM 791 C CA . PHE A 1 97 ? 2.412 -4.739 1.708 1.00 81.75 97 PHE A CA 1
ATOM 792 C C . PHE A 1 97 ? 2.005 -5.223 0.327 1.00 81.75 97 PHE A C 1
ATOM 794 O O . PHE A 1 97 ? 1.140 -6.088 0.182 1.00 81.75 97 PHE A O 1
ATOM 801 N N . CYS A 1 98 ? 2.652 -4.669 -0.690 1.00 79.50 98 CYS A N 1
ATOM 802 C CA . CYS A 1 98 ? 2.344 -4.950 -2.077 1.00 79.50 98 CYS A CA 1
ATOM 803 C C . CYS A 1 98 ? 3.542 -5.607 -2.766 1.00 79.50 98 CYS A C 1
ATOM 805 O O . CYS A 1 98 ? 4.696 -5.280 -2.475 1.00 79.50 98 CYS A O 1
ATOM 807 N N . ARG A 1 99 ? 3.261 -6.523 -3.691 1.00 81.75 99 ARG A N 1
ATOM 808 C CA . ARG A 1 99 ? 4.244 -7.107 -4.606 1.00 81.75 99 ARG A CA 1
ATOM 809 C C . ARG A 1 99 ? 3.787 -6.941 -6.050 1.00 81.75 99 ARG A C 1
ATOM 811 O O . ARG A 1 99 ? 2.591 -6.866 -6.300 1.00 81.75 99 ARG A O 1
ATOM 818 N N . PHE A 1 100 ? 4.711 -6.913 -6.989 1.00 80.25 100 PHE A N 1
ATOM 819 C CA . PHE A 1 100 ? 4.466 -6.861 -8.422 1.00 80.25 100 PHE A CA 1
ATOM 820 C C . PHE A 1 100 ? 5.283 -7.973 -9.071 1.00 80.25 100 PHE A C 1
ATOM 822 O O . PHE A 1 100 ? 6.480 -8.092 -8.808 1.00 80.25 100 PHE A O 1
ATOM 829 N N . PHE A 1 101 ? 4.641 -8.817 -9.875 1.00 79.75 101 PHE A N 1
ATOM 830 C CA . PHE A 1 101 ? 5.349 -9.871 -10.596 1.00 79.75 101 PHE A CA 1
ATOM 831 C C . PHE A 1 101 ? 6.184 -9.234 -11.706 1.00 79.75 101 PHE A C 1
ATOM 833 O O . PHE A 1 101 ? 5.636 -8.579 -12.595 1.00 79.75 101 PHE A O 1
ATOM 840 N N . CYS A 1 102 ? 7.504 -9.408 -11.653 1.00 71.88 102 CYS A N 1
ATOM 841 C CA . CYS A 1 102 ? 8.382 -8.883 -12.687 1.00 71.88 102 CYS A CA 1
ATOM 842 C C . CYS A 1 102 ? 8.298 -9.821 -13.899 1.00 71.88 102 CYS A C 1
ATOM 844 O O . CYS A 1 102 ? 8.998 -10.825 -13.975 1.00 71.88 102 CYS A O 1
ATOM 846 N N . SER A 1 103 ? 7.375 -9.549 -14.823 1.00 58.31 103 SER A N 1
ATOM 847 C CA . SER A 1 103 ? 7.119 -10.416 -15.979 1.00 58.31 103 SER A CA 1
ATOM 848 C C . SER A 1 103 ? 8.135 -10.270 -17.118 1.00 58.31 103 SER A C 1
ATOM 850 O O . SER A 1 103 ? 7.806 -10.642 -18.239 1.00 58.31 103 SER A O 1
ATOM 852 N N . GLU A 1 104 ? 9.336 -9.738 -16.876 1.00 55.53 104 GLU A N 1
ATOM 853 C CA . GLU A 1 104 ? 10.370 -9.607 -17.910 1.00 55.53 104 GLU A CA 1
ATOM 854 C C . GLU A 1 104 ? 11.704 -10.185 -17.437 1.00 55.53 104 GLU A C 1
ATOM 856 O O . GLU A 1 104 ? 12.454 -9.585 -16.668 1.00 55.53 104 GLU A O 1
ATOM 861 N N . GLY A 1 105 ? 11.967 -11.395 -17.921 1.00 51.28 105 GLY A N 1
ATOM 862 C CA . GLY A 1 105 ? 13.187 -12.157 -17.705 1.00 51.28 105 GLY A CA 1
ATOM 863 C C . GLY A 1 105 ? 13.250 -13.378 -18.622 1.00 51.28 105 GLY A C 1
ATOM 864 O O . GLY A 1 105 ? 13.542 -14.469 -18.141 1.00 51.28 105 GLY A O 1
ATOM 865 N N . LEU A 1 106 ? 12.924 -13.201 -19.910 1.00 40.16 106 LEU A N 1
ATOM 866 C CA . LEU A 1 106 ? 13.327 -14.061 -21.032 1.00 40.16 106 LEU A CA 1
ATOM 867 C C . LEU A 1 106 ? 13.476 -13.209 -22.296 1.00 40.16 106 LEU A C 1
ATOM 869 O O . LEU A 1 106 ? 12.527 -12.453 -22.594 1.00 40.16 106 LEU A O 1
#

Organism: Enterobius vermicularis (NCBI:txid51028)

Foldseek 3Di:
DWDQDPQRKTKDDWDDDPWKIKIKIQHDPVLLVVDDQPDWDDPVRVVVSVDDDDPQKGQQDDDDLDDPDDDPRDDDDDVCVVVCVCVNCRSVGRMGMIMGTPPDDD

InterPro domains:
  IPR000789 Cyclin-dependent kinase, regulatory subunit [PF01111] (10-68)
  IPR000789 Cyclin-dependent kinase, regulatory subunit [PR00296] (8-22)
  IPR000789 Cyclin-dependent kinase, regulatory subunit [PR00296] (23-37)
  IPR000789 Cyclin-dependent kinase, regulatory subunit [PR00296] (45-59)
  IPR000789 Cyclin-dependent kinase, regulatory subunit [PR00296] (60-74)
  IPR000789 Cyclin-dependent kinase, regulatory subunit [SM01084] (8-74)
  IPR036858 Cyclin-dependent kinase, regulatory subunit superfamily [G3DSA:3.30.170.10] (6-70)
  IPR036858 Cyclin-dependent kinase, regulatory subunit superfamily [SSF55637] (7-68)

pLDDT: mean 70.39, std 18.87, range [35.78, 91.12]

Sequence (106 aa):
MSAVGTNGFIYSEKYCDDQYEYRHVHITPEVAKLISRQHLLSESEWRHLGVEQSRGWEHYMYHSPEKHDRQEVAAAKHNICQMVSEVVAAVKLNKLFCRFFCSEGL

Radius of gyration: 13.79 Å; chains: 1; bounding box: 29×34×39 Å